Protein AF-A0A803KIL1-F1 (afdb_monomer)

Organism: Xenopus tropicalis (NCBI:txid8364)

InterPro domains:
  IPR001141 Large ribosomal subunit protein eL27 [PF01777] (52-134)
  IPR001141 Large ribosomal subunit protein eL27 [PTHR10497] (1-134)
  IPR005824 KOW [PF00467] (7-31)
  IPR005824 KOW [SM00739] (4-31)
  IPR008991 Translation protein SH3-like domain superfamily [SSF50104] (3-134)
  IPR038655 Large ribosomal subunit protein eL27 superfamily [G3DSA:2.30.30.770] (1-135)
  IPR041991 Large ribosomal subunit protein eL27, KOW domain [cd06090] (6-88)

Solvent-accessible surface area (backbone atoms only — not comparable to full-atom values): 9916 Å² total; per-residue (Å²): 136,81,85,79,83,42,59,33,28,30,29,36,27,65,57,70,100,56,40,71,26,48,28,31,32,67,42,65,37,74,86,35,45,96,94,41,75,57,40,31,31,37,32,44,30,47,74,40,61,44,51,92,81,61,90,89,55,53,69,73,59,46,59,63,33,56,51,57,38,43,42,71,50,76,40,49,51,92,39,42,45,82,52,93,51,70,50,91,66,93,65,61,62,85,59,64,44,79,71,29,74,78,40,74,66,48,43,49,50,34,27,52,51,54,25,51,55,52,45,57,46,52,73,70,66,56,64,58,75,72,53,45,76,75,74,74,91,69,69,77,72,76,77,79,79,70,95,69,81,78,93,83,88,89,81,90,85,85,82,92,132

Foldseek 3Di:
DDDQLDFQFKKAFCDDPRHQWIWTFHDWDCCADPVGRATKTWIKTWPDFQDDDDPPDDPVVNVVRLQTFMAIDMDGVVRIDTDPDGGPQPQPCVLSDPCCVVDVVSRVVSRVRSRVSSSVVVVVVPPPVNRDRPDDPPCVVVPPPPPDDDDDDPPPDPDDD

Nearest PDB structures (foldseek):
  7oyc-assembly1_Z1  TM=9.935E-01  e=7.931E-24  Xenopus laevis
  7oyb-assembly1_Z1  TM=9.920E-01  e=8.639E-23  Danio rerio
  9cai-assembly1_CZ  TM=9.914E-01  e=2.272E-20  Caenorhabditis elegans
  8c3a-assembly1_AA  TM=9.767E-01  e=1.461E-18  Candida albicans
  8ut0-assembly1_Lb  TM=9.777E-01  e=7.181E-18  Saccharomyces cerevisiae

Mean predicted aligned error: 9.9 Å

Radius of gyration: 20.59 Å; Cα contacts (8 Å, |Δi|>4): 221; chains: 1; bounding box: 62×34×48 Å

Sequence (161 aa):
MGKFMKPGKVVLVLAGRYAGRKAVIVKNVDDGTSDRQYSHALVAGIDRYPRKVTATMGKKRIAKRSKIKSFVKVYNYNHLMPTRYSVDIPLDKAVVNKDVFRDPALKRKARREAKVKFEERYKTGKNKWFFQLLEKQLNATDCLTTHCCGWELYKVLVTHK

pLDDT: mean 83.06, std 19.56, range [31.56, 97.0]

Structure (mmCIF, N/CA/C/O backbone):
data_AF-A0A803KIL1-F1
#
_entry.id   AF-A0A803KIL1-F1
#
loop_
_atom_site.group_PDB
_atom_site.id
_atom_site.type_symbol
_atom_site.label_atom_id
_atom_site.label_alt_id
_atom_site.label_comp_id
_atom_site.label_asym_id
_atom_site.label_entity_id
_atom_site.label_seq_id
_atom_site.pdbx_PDB_ins_code
_atom_site.Cartn_x
_atom_site.Cartn_y
_atom_site.Cartn_z
_atom_site.occupancy
_atom_site.B_iso_or_equiv
_atom_site.auth_seq_id
_atom_site.auth_comp_id
_atom_site.auth_asym_id
_atom_site.auth_atom_id
_atom_site.pdbx_PDB_model_num
ATOM 1 N N . MET A 1 1 ? -2.976 13.913 -24.834 1.00 63.28 1 MET A N 1
ATOM 2 C CA . MET A 1 1 ? -3.602 13.202 -23.688 1.00 63.28 1 MET A CA 1
ATOM 3 C C . MET A 1 1 ? -2.572 12.982 -22.586 1.00 63.28 1 MET A C 1
ATOM 5 O O . MET A 1 1 ? -1.478 12.525 -22.884 1.00 63.28 1 MET A O 1
ATOM 9 N N . GLY A 1 2 ? -2.886 13.315 -21.330 1.00 82.56 2 GLY A N 1
ATOM 10 C CA . GLY A 1 2 ? -1.965 13.115 -20.202 1.00 82.56 2 GLY A CA 1
ATOM 11 C C . GLY A 1 2 ? -2.020 11.693 -19.630 1.00 82.56 2 GLY A C 1
ATOM 12 O O . GLY A 1 2 ? -3.102 11.133 -19.470 1.00 82.56 2 GLY A O 1
ATOM 13 N N . LYS A 1 3 ? -0.862 11.117 -19.275 1.00 85.31 3 LYS A N 1
ATOM 14 C CA . LYS A 1 3 ? -0.778 9.800 -18.615 1.00 85.31 3 LYS A CA 1
ATOM 15 C C . LYS A 1 3 ? -1.459 9.836 -17.235 1.00 85.31 3 LYS A C 1
ATOM 17 O O . LYS A 1 3 ? -1.103 10.657 -16.388 1.00 85.31 3 L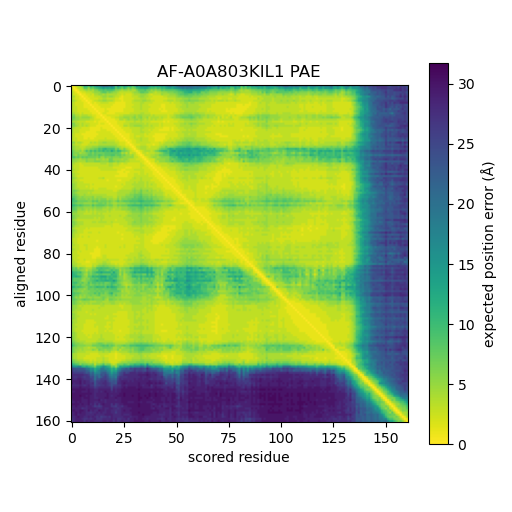YS A O 1
ATOM 22 N N . PHE A 1 4 ? -2.415 8.937 -16.994 1.00 88.31 4 PHE A N 1
ATOM 23 C CA . PHE A 1 4 ? -3.207 8.870 -15.752 1.00 88.31 4 PHE A CA 1
ATOM 24 C C . PHE A 1 4 ? -2.614 7.930 -14.687 1.00 88.31 4 PHE A C 1
ATOM 26 O O . PHE A 1 4 ? -2.859 8.127 -13.496 1.00 88.31 4 PHE A O 1
ATOM 33 N N . MET A 1 5 ? -1.791 6.956 -15.088 1.00 91.44 5 MET A N 1
ATOM 34 C CA . MET A 1 5 ? -1.105 6.009 -14.195 1.00 91.44 5 MET A CA 1
ATOM 35 C C . MET A 1 5 ? 0.150 6.639 -13.578 1.00 91.44 5 MET A C 1
ATOM 37 O O . MET A 1 5 ? 1.279 6.320 -13.939 1.00 91.44 5 MET A O 1
ATOM 41 N N . LYS A 1 6 ? -0.052 7.579 -12.653 1.00 92.19 6 LYS A N 1
ATOM 42 C CA . LYS A 1 6 ? 1.027 8.269 -11.930 1.00 92.19 6 LYS A CA 1
ATOM 43 C C . LYS A 1 6 ? 1.243 7.668 -10.533 1.00 92.19 6 LYS A C 1
ATOM 45 O O . LYS A 1 6 ? 0.294 7.135 -9.950 1.00 92.19 6 LYS A O 1
ATOM 50 N N . PRO A 1 7 ? 2.455 7.768 -9.957 1.00 92.31 7 PRO A N 1
ATOM 51 C CA . PRO A 1 7 ? 2.672 7.414 -8.557 1.00 92.31 7 PRO A CA 1
ATOM 52 C C . PRO A 1 7 ? 1.749 8.232 -7.640 1.00 92.31 7 PRO A C 1
ATOM 54 O O . PRO A 1 7 ? 1.447 9.389 -7.924 1.00 92.31 7 PRO A O 1
ATOM 57 N N . GLY A 1 8 ? 1.258 7.611 -6.567 1.00 92.06 8 GLY A N 1
ATOM 58 C CA . GLY A 1 8 ? 0.273 8.205 -5.651 1.00 92.06 8 GLY A CA 1
ATOM 59 C C . GLY A 1 8 ? -1.187 8.069 -6.103 1.00 92.06 8 GLY A C 1
ATOM 60 O O . GLY A 1 8 ? -2.105 8.378 -5.339 1.00 92.06 8 GLY A O 1
ATOM 61 N N . LYS A 1 9 ? -1.449 7.562 -7.316 1.00 94.12 9 LYS A N 1
ATOM 62 C CA . LYS A 1 9 ? -2.811 7.215 -7.744 1.00 94.12 9 LYS A CA 1
ATOM 63 C C . LYS A 1 9 ? -3.270 5.903 -7.126 1.00 94.12 9 LYS A C 1
ATOM 65 O O . LYS A 1 9 ? -2.490 4.960 -6.964 1.00 94.12 9 LYS A O 1
ATOM 70 N N . VAL A 1 10 ? -4.558 5.858 -6.799 1.00 95.00 10 VAL A N 1
ATOM 71 C CA . VAL A 1 10 ? -5.206 4.654 -6.291 1.00 95.00 10 VAL A CA 1
ATOM 72 C C . VAL A 1 10 ? -5.690 3.807 -7.455 1.00 95.00 10 VAL A C 1
ATOM 74 O O . VAL A 1 10 ? -6.307 4.296 -8.403 1.00 95.00 10 VAL A O 1
ATOM 77 N N . VAL A 1 11 ? -5.437 2.515 -7.344 1.00 95.62 11 VAL A N 1
ATOM 78 C CA . VAL A 1 11 ? -5.851 1.488 -8.290 1.00 95.62 11 VAL A CA 1
ATOM 79 C C . VAL A 1 11 ? -6.585 0.374 -7.558 1.00 95.62 11 VAL A C 1
ATOM 81 O O . VAL A 1 11 ? -6.322 0.083 -6.386 1.00 95.62 11 VAL A O 1
ATOM 84 N N . LEU A 1 12 ? -7.510 -0.262 -8.262 1.00 95.88 12 LEU A N 1
ATOM 85 C CA . LEU A 1 12 ? -8.148 -1.502 -7.845 1.00 95.88 12 LEU A CA 1
ATOM 86 C C . LEU A 1 12 ? -7.473 -2.668 -8.558 1.00 95.88 12 LEU A C 1
ATOM 88 O O . LEU A 1 12 ? -7.256 -2.631 -9.765 1.00 95.88 12 LEU A O 1
ATOM 92 N N . VAL A 1 13 ? -7.130 -3.709 -7.810 1.00 96.38 13 VAL A N 1
ATOM 93 C CA . VAL A 1 13 ? -6.559 -4.929 -8.381 1.00 96.38 13 VAL A CA 1
ATOM 94 C C . VAL A 1 13 ? -7.693 -5.808 -8.899 1.00 96.38 13 VAL A C 1
ATOM 96 O O . VAL A 1 13 ? -8.587 -6.171 -8.135 1.00 96.38 13 VAL A O 1
ATOM 99 N N . LEU A 1 14 ? -7.639 -6.179 -10.175 1.00 96.38 14 LEU A N 1
ATOM 100 C CA . LEU A 1 14 ? -8.657 -7.012 -10.821 1.00 96.38 14 LEU A CA 1
ATOM 101 C C . LEU A 1 14 ? -8.349 -8.510 -10.707 1.00 96.38 14 LEU A C 1
ATOM 103 O O . LEU A 1 14 ? -9.260 -9.307 -10.519 1.00 96.38 14 LEU A O 1
ATOM 107 N N . ALA A 1 15 ? -7.069 -8.894 -10.767 1.00 93.50 15 ALA A N 1
ATOM 108 C CA . ALA A 1 15 ? -6.663 -10.294 -10.905 1.00 93.50 15 ALA A CA 1
ATOM 109 C C . ALA A 1 15 ? -5.677 -10.786 -9.827 1.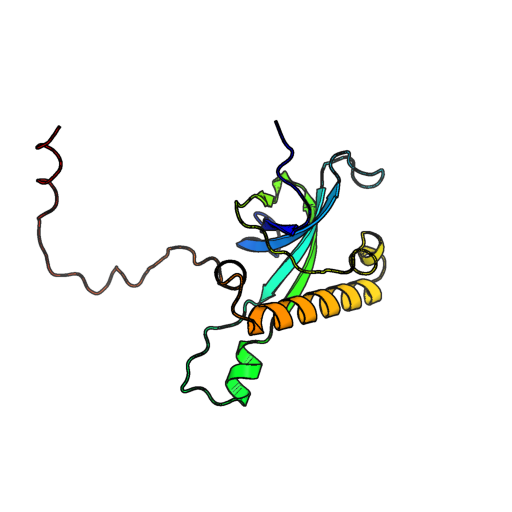00 93.50 15 ALA A C 1
ATOM 111 O O . ALA A 1 15 ? -4.876 -10.038 -9.256 1.00 93.50 15 ALA A O 1
ATOM 112 N N . GLY A 1 16 ? -5.697 -12.103 -9.598 1.00 94.19 16 GLY A N 1
ATOM 113 C CA . GLY A 1 16 ? -4.809 -12.825 -8.685 1.00 94.19 16 GLY A CA 1
ATOM 114 C C . GLY A 1 16 ? -5.255 -12.799 -7.219 1.00 94.19 16 GLY A C 1
ATOM 115 O O . GLY A 1 16 ? -6.359 -12.392 -6.882 1.00 94.19 16 GLY A O 1
ATOM 116 N N . ARG A 1 17 ? -4.358 -13.215 -6.312 1.00 94.75 17 ARG A N 1
ATOM 117 C CA . ARG A 1 17 ? -4.646 -13.367 -4.868 1.00 94.75 17 ARG A CA 1
ATOM 118 C C . ARG A 1 17 ? -5.241 -12.123 -4.188 1.00 94.75 17 ARG A C 1
ATOM 120 O O . ARG A 1 17 ? -5.940 -12.257 -3.191 1.00 94.75 17 ARG A O 1
ATOM 127 N N . TYR A 1 18 ? -4.921 -10.928 -4.682 1.00 95.94 18 TYR A N 1
ATOM 128 C CA . TYR A 1 18 ? -5.382 -9.663 -4.104 1.00 95.94 18 TYR A CA 1
ATOM 129 C C . TYR A 1 18 ? -6.456 -8.983 -4.965 1.00 95.94 18 TYR A C 1
ATOM 131 O O . TYR A 1 18 ? -6.596 -7.766 -4.893 1.00 95.94 18 TYR A O 1
ATOM 139 N N . ALA A 1 19 ? -7.198 -9.737 -5.780 1.00 95.38 19 ALA A N 1
ATOM 140 C CA . ALA A 1 19 ? -8.338 -9.207 -6.521 1.00 95.38 19 ALA A CA 1
ATOM 141 C C . ALA A 1 19 ? -9.357 -8.527 -5.583 1.00 95.38 19 ALA A C 1
ATOM 143 O O . ALA A 1 19 ? -9.565 -8.952 -4.443 1.00 95.38 19 ALA A O 1
ATOM 144 N N . GLY A 1 20 ? -9.950 -7.425 -6.042 1.00 94.06 20 GLY A N 1
ATOM 145 C CA . GLY A 1 20 ? -10.874 -6.591 -5.267 1.00 94.06 20 GLY A CA 1
ATOM 146 C C . GLY A 1 20 ? -10.212 -5.751 -4.168 1.00 94.06 20 GLY A C 1
ATOM 147 O O . GLY A 1 20 ? -10.909 -5.100 -3.388 1.00 94.06 20 GLY A O 1
ATOM 148 N N . ARG A 1 21 ? -8.874 -5.749 -4.066 1.00 95.94 21 ARG A N 1
ATOM 149 C CA . ARG A 1 21 ? -8.143 -4.912 -3.105 1.00 95.94 21 ARG A CA 1
ATOM 150 C C . ARG A 1 21 ? -7.737 -3.579 -3.727 1.00 95.94 21 ARG A C 1
ATOM 152 O O . ARG A 1 21 ? -7.342 -3.498 -4.888 1.00 95.94 21 ARG A O 1
ATOM 159 N N .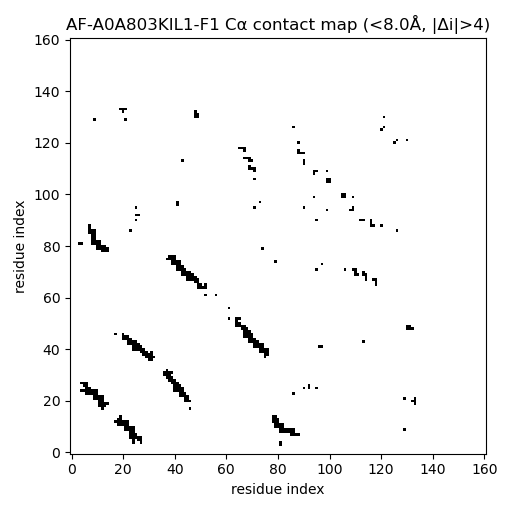 LYS A 1 22 ? -7.798 -2.536 -2.904 1.00 96.00 22 LYS A N 1
ATOM 160 C CA . LYS A 1 22 ? -7.335 -1.177 -3.199 1.00 96.00 22 LYS A CA 1
ATOM 161 C C . LYS A 1 22 ? -5.842 -1.088 -2.937 1.00 96.00 22 LYS A C 1
ATOM 163 O O . LYS A 1 22 ? -5.330 -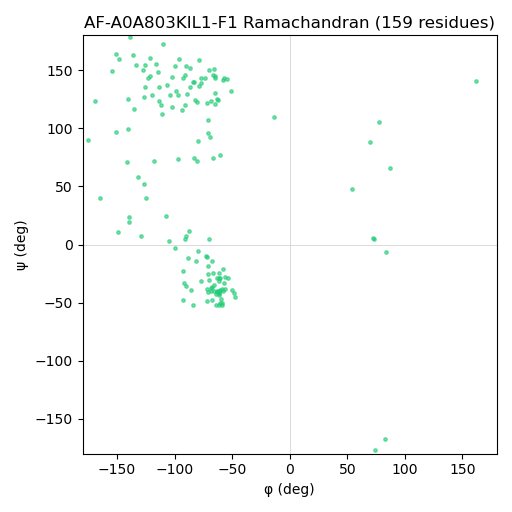1.630 -1.948 1.00 96.00 22 LYS A O 1
ATOM 168 N N . ALA A 1 23 ? -5.154 -0.384 -3.816 1.00 95.88 23 ALA A N 1
ATOM 169 C CA . ALA A 1 23 ? -3.725 -0.209 -3.725 1.00 95.88 23 ALA A CA 1
ATOM 170 C C . ALA A 1 23 ? -3.272 1.120 -4.330 1.00 95.88 23 ALA A C 1
ATOM 172 O O . ALA A 1 23 ? -4.022 1.774 -5.045 1.00 95.88 23 ALA A O 1
ATOM 173 N N . VAL A 1 24 ? -2.053 1.531 -4.010 1.00 94.88 24 VAL A N 1
ATOM 174 C CA . VAL A 1 24 ? -1.435 2.772 -4.476 1.00 94.88 24 VAL A CA 1
ATOM 175 C C . VAL A 1 24 ? -0.260 2.424 -5.377 1.00 94.88 24 VAL A C 1
ATOM 177 O O . VAL A 1 24 ? 0.537 1.534 -5.057 1.00 94.88 24 VAL A O 1
ATOM 180 N N . ILE A 1 25 ? -0.148 3.125 -6.504 1.00 94.44 25 ILE A N 1
ATOM 181 C CA . ILE A 1 25 ? 1.017 3.029 -7.385 1.00 94.44 25 ILE A CA 1
ATOM 182 C C . ILE A 1 25 ? 2.199 3.713 -6.698 1.00 94.44 25 ILE A C 1
ATOM 184 O O . ILE A 1 25 ? 2.140 4.900 -6.383 1.00 94.44 25 ILE A O 1
ATOM 188 N N . VAL A 1 26 ? 3.281 2.970 -6.492 1.00 93.50 26 VAL A N 1
ATOM 189 C CA . VAL A 1 26 ? 4.536 3.490 -5.929 1.00 93.50 26 VAL A CA 1
ATOM 190 C C . VAL A 1 26 ? 5.478 3.919 -7.047 1.00 93.50 26 VAL A C 1
ATOM 192 O O . VAL A 1 26 ? 6.027 5.018 -7.021 1.00 93.50 26 VAL A O 1
ATOM 195 N N . LYS A 1 27 ? 5.639 3.052 -8.051 1.00 92.19 27 LYS A N 1
ATOM 196 C CA . LYS A 1 27 ? 6.485 3.283 -9.223 1.00 92.19 27 LYS A CA 1
ATOM 197 C C . LYS A 1 27 ? 5.778 2.749 -10.462 1.00 92.19 27 LYS A C 1
ATOM 199 O O . LYS A 1 27 ? 5.393 1.580 -10.491 1.00 92.19 27 LYS A O 1
ATOM 204 N N . ASN A 1 28 ? 5.607 3.605 -11.458 1.00 92.25 28 ASN A N 1
ATOM 205 C CA . ASN A 1 28 ? 5.095 3.262 -12.780 1.00 92.25 28 ASN A CA 1
ATOM 206 C C . ASN A 1 28 ? 6.262 2.898 -13.712 1.00 92.25 28 ASN A C 1
ATOM 208 O O . ASN A 1 28 ? 7.366 3.424 -13.561 1.00 92.25 28 ASN A O 1
ATOM 212 N N . VAL A 1 29 ? 6.040 1.953 -14.624 1.00 92.00 29 VAL A N 1
ATOM 213 C CA . VAL A 1 29 ? 7.012 1.502 -15.629 1.00 92.00 29 VAL A CA 1
ATOM 214 C C . VAL A 1 29 ? 6.232 1.281 -16.915 1.00 92.00 29 VAL A C 1
ATOM 216 O O . VAL A 1 29 ? 5.555 0.266 -17.077 1.00 92.00 29 VAL A O 1
ATOM 219 N N . ASP A 1 30 ? 6.291 2.264 -17.801 1.00 89.44 30 ASP A N 1
ATOM 220 C CA . ASP A 1 30 ? 5.449 2.271 -18.995 1.00 89.44 30 ASP A CA 1
ATOM 221 C C . ASP A 1 30 ? 6.102 1.483 -20.138 1.00 89.44 30 ASP A C 1
ATOM 223 O O . ASP A 1 30 ? 5.424 0.688 -20.781 1.00 89.44 30 ASP A O 1
ATOM 227 N N . ASP A 1 31 ? 7.421 1.605 -20.300 1.00 86.25 31 ASP A N 1
ATOM 228 C CA . ASP A 1 31 ? 8.168 1.058 -21.447 1.00 86.25 31 ASP A CA 1
ATOM 229 C C . ASP A 1 31 ? 8.679 -0.381 -21.222 1.00 86.25 31 ASP A C 1
ATOM 231 O O . ASP A 1 31 ? 9.433 -0.930 -22.019 1.00 86.25 31 ASP A O 1
ATOM 235 N N . GLY A 1 32 ? 8.269 -1.009 -20.115 1.00 85.06 32 GLY A N 1
ATOM 236 C CA . GLY A 1 32 ? 8.745 -2.334 -19.725 1.00 85.06 32 GLY A CA 1
ATOM 237 C C . GLY A 1 32 ? 10.177 -2.333 -19.173 1.00 85.06 32 GLY A C 1
ATOM 238 O O . GLY A 1 32 ? 10.803 -1.305 -18.931 1.00 85.06 32 GLY A O 1
ATOM 239 N N . THR A 1 33 ? 10.673 -3.523 -18.861 1.00 87.56 33 THR A N 1
ATOM 240 C CA . THR A 1 33 ? 12.062 -3.804 -18.457 1.00 87.56 33 THR A CA 1
ATOM 241 C C . THR A 1 33 ? 12.544 -5.056 -19.176 1.00 87.56 33 THR A C 1
ATOM 243 O O . THR A 1 33 ? 11.710 -5.843 -19.612 1.00 87.56 33 THR A O 1
ATOM 246 N N . SER A 1 34 ? 13.856 -5.301 -19.225 1.00 85.94 34 SER A N 1
ATOM 247 C CA . SER A 1 34 ? 14.426 -6.542 -19.784 1.00 85.94 34 SER A CA 1
ATOM 248 C C . SER A 1 34 ? 13.735 -7.804 -19.253 1.00 85.94 34 SER A C 1
ATOM 250 O O . SER A 1 34 ? 13.374 -8.686 -20.021 1.00 85.94 34 SER A O 1
ATOM 252 N N . ASP A 1 35 ? 13.445 -7.839 -17.950 1.00 85.56 35 ASP A N 1
ATOM 253 C CA . ASP A 1 35 ? 12.783 -8.979 -17.304 1.00 85.56 35 ASP A CA 1
ATOM 254 C C . ASP A 1 35 ? 11.300 -9.122 -17.690 1.00 85.56 35 ASP A C 1
ATOM 256 O O . ASP A 1 35 ? 10.695 -10.182 -17.532 1.00 85.56 35 ASP A O 1
ATOM 260 N N . ARG A 1 36 ? 10.659 -8.013 -18.078 1.00 88.00 36 ARG A N 1
ATOM 261 C CA . ARG A 1 36 ? 9.209 -7.893 -18.293 1.00 88.00 36 ARG A CA 1
ATOM 262 C C . ARG A 1 36 ? 8.940 -6.842 -19.355 1.00 88.00 36 ARG A C 1
ATOM 264 O O . ARG A 1 36 ? 8.853 -5.658 -19.034 1.00 88.00 36 ARG A O 1
ATOM 271 N N . GLN A 1 37 ? 8.757 -7.290 -20.589 1.00 92.75 37 GLN A N 1
ATOM 272 C CA . GLN A 1 37 ? 8.566 -6.420 -21.754 1.00 92.75 37 GLN A CA 1
ATOM 273 C C . GLN A 1 37 ? 7.237 -5.641 -21.737 1.00 92.75 37 GLN A C 1
ATOM 275 O O . GLN A 1 37 ? 7.068 -4.688 -22.482 1.00 92.75 37 GLN A O 1
ATOM 280 N N . TYR A 1 38 ? 6.289 -6.016 -20.874 1.00 93.62 38 TYR A N 1
ATOM 281 C CA . TYR A 1 38 ? 4.995 -5.348 -20.754 1.00 93.62 38 TYR A CA 1
ATOM 282 C C . TYR A 1 38 ? 5.007 -4.203 -19.731 1.00 93.62 38 TYR A C 1
ATOM 284 O O . TYR A 1 38 ? 5.734 -4.229 -18.729 1.00 93.62 38 TYR A O 1
ATOM 292 N N . SER A 1 39 ? 4.112 -3.235 -19.926 1.00 93.56 39 SER A N 1
ATOM 293 C CA . SER A 1 39 ? 3.900 -2.119 -19.004 1.00 93.56 39 SER A CA 1
ATOM 294 C C . SER A 1 39 ? 3.365 -2.591 -17.648 1.00 93.56 39 SER A C 1
ATOM 296 O O . SER A 1 39 ? 2.408 -3.370 -17.550 1.00 93.56 39 SER A O 1
ATOM 298 N N . HIS A 1 40 ? 3.986 -2.134 -16.565 1.00 93.88 40 HIS A N 1
ATOM 299 C CA . HIS A 1 40 ? 3.675 -2.603 -15.219 1.00 93.88 40 HIS A CA 1
ATOM 300 C C . HIS A 1 40 ? 3.879 -1.525 -14.155 1.00 93.88 40 HIS A C 1
ATOM 302 O O . HIS A 1 40 ? 4.644 -0.580 -14.312 1.00 93.88 40 HIS A O 1
ATOM 308 N N . ALA A 1 41 ? 3.236 -1.706 -13.006 1.00 94.25 41 ALA A N 1
ATOM 309 C CA . ALA A 1 41 ? 3.442 -0.870 -11.832 1.00 94.25 41 ALA A CA 1
ATOM 310 C C . ALA A 1 41 ? 3.862 -1.692 -10.621 1.00 94.25 41 ALA A C 1
ATOM 312 O O . ALA A 1 41 ? 3.355 -2.788 -10.365 1.00 94.25 41 ALA A O 1
ATOM 313 N N . LEU A 1 42 ? 4.752 -1.105 -9.826 1.00 93.88 42 LEU A N 1
ATOM 314 C CA . LEU A 1 42 ? 4.971 -1.501 -8.448 1.00 93.88 42 LEU A CA 1
ATOM 315 C C . LEU A 1 42 ? 3.892 -0.867 -7.579 1.00 93.88 42 LEU A C 1
ATOM 317 O O . LEU A 1 42 ? 3.731 0.354 -7.543 1.00 93.88 42 LEU A O 1
ATOM 321 N N . VAL A 1 43 ? 3.162 -1.718 -6.874 1.00 94.25 43 VAL A N 1
ATOM 322 C CA . VAL A 1 43 ? 1.956 -1.345 -6.151 1.00 94.25 43 VAL A CA 1
ATOM 323 C C . VAL A 1 43 ? 2.075 -1.774 -4.692 1.00 94.25 43 VAL A C 1
ATOM 325 O O . VAL A 1 43 ? 2.482 -2.903 -4.391 1.00 94.25 43 VAL A O 1
ATOM 328 N N . ALA A 1 44 ? 1.679 -0.882 -3.787 1.00 95.56 44 ALA A N 1
ATOM 329 C CA . ALA A 1 44 ? 1.526 -1.156 -2.363 1.00 95.56 44 ALA A CA 1
ATOM 330 C C . ALA A 1 44 ? 0.045 -1.055 -1.988 1.00 95.56 44 ALA A C 1
ATOM 332 O O . ALA A 1 44 ? -0.591 -0.031 -2.220 1.00 95.56 44 ALA A O 1
ATOM 333 N N . GLY A 1 45 ? -0.525 -2.116 -1.423 1.00 95.25 45 GLY A N 1
ATOM 334 C CA . GLY A 1 45 ? -1.960 -2.184 -1.151 1.00 95.25 45 GLY A CA 1
ATOM 335 C C . GLY A 1 45 ? -2.314 -2.797 0.190 1.00 95.25 45 GLY A C 1
ATOM 336 O O . GLY A 1 45 ? -1.447 -3.225 0.959 1.00 95.25 45 GLY A O 1
ATOM 337 N N . ILE A 1 46 ? -3.618 -2.833 0.460 1.00 95.94 46 ILE A N 1
ATOM 338 C CA . ILE A 1 46 ? -4.190 -3.359 1.700 1.00 95.94 46 ILE A CA 1
ATOM 339 C C . ILE A 1 46 ? -4.749 -4.765 1.449 1.00 95.94 46 ILE A C 1
ATOM 341 O O . ILE A 1 46 ? -5.668 -4.949 0.660 1.00 95.94 46 ILE A O 1
ATOM 345 N N . ASP A 1 47 ? -4.209 -5.765 2.145 1.00 95.44 47 ASP A N 1
ATOM 346 C CA . ASP A 1 47 ? -4.739 -7.137 2.162 1.00 95.44 47 ASP A CA 1
ATOM 347 C C . ASP A 1 47 ? -5.871 -7.250 3.192 1.00 95.44 47 ASP A C 1
ATOM 349 O O . ASP A 1 47 ? -6.990 -7.659 2.887 1.00 95.44 47 ASP A O 1
ATOM 353 N N . ARG A 1 48 ? -5.594 -6.819 4.430 1.00 94.81 48 ARG A N 1
ATOM 354 C CA . ARG A 1 48 ? -6.582 -6.777 5.513 1.00 94.81 48 ARG A CA 1
ATOM 355 C C . ARG A 1 48 ? -6.902 -5.334 5.857 1.00 94.81 48 ARG A C 1
ATOM 357 O O . ARG A 1 48 ? -6.052 -4.636 6.411 1.00 94.81 48 ARG A O 1
ATOM 364 N N . TYR A 1 49 ? -8.133 -4.943 5.552 1.00 95.12 49 TYR A N 1
ATOM 365 C CA . TYR A 1 49 ? -8.689 -3.641 5.895 1.00 95.12 49 TYR A CA 1
ATOM 366 C C . TYR A 1 49 ? -8.931 -3.495 7.401 1.00 95.12 49 TYR A C 1
ATOM 368 O O . TYR A 1 49 ? -9.221 -4.498 8.071 1.00 95.12 49 TYR A O 1
ATOM 376 N N . PRO A 1 50 ? -8.839 -2.263 7.934 1.00 94.94 50 PRO A N 1
ATOM 377 C CA . PRO A 1 50 ? -9.281 -1.984 9.290 1.00 94.94 50 PRO A CA 1
ATOM 378 C C . PRO A 1 50 ? -10.798 -2.190 9.390 1.00 94.94 50 PRO A C 1
ATOM 380 O O . PRO A 1 50 ? -11.552 -1.904 8.460 1.00 94.94 50 PRO A O 1
ATOM 383 N N . ARG A 1 51 ? -11.260 -2.715 10.526 1.00 93.00 51 ARG A N 1
ATOM 384 C CA . ARG A 1 51 ? -12.698 -2.906 10.786 1.00 93.00 51 ARG A CA 1
ATOM 385 C C . ARG A 1 51 ? -13.293 -1.631 11.378 1.00 93.00 51 ARG A C 1
ATOM 387 O O . ARG A 1 51 ? -12.602 -0.920 12.101 1.00 93.00 51 ARG A O 1
ATOM 394 N N . LYS A 1 52 ? -14.592 -1.393 11.154 1.00 91.06 52 LYS A N 1
ATOM 395 C CA . LYS A 1 52 ? -15.328 -0.263 11.752 1.00 91.06 52 LYS A CA 1
ATOM 396 C C . LYS A 1 52 ? -15.118 -0.215 13.270 1.00 91.06 52 LYS A C 1
ATOM 398 O O . LYS A 1 52 ? -15.244 -1.236 13.957 1.00 91.06 52 LYS A O 1
ATOM 403 N N . VAL A 1 53 ? -14.807 0.975 13.768 1.00 92.44 53 VAL A N 1
ATOM 404 C CA . VAL A 1 53 ? -14.652 1.282 15.192 1.00 92.44 53 VAL A CA 1
ATOM 405 C C . VAL A 1 53 ? -15.868 2.091 15.641 1.00 92.44 53 VAL A C 1
ATOM 407 O O . VAL A 1 53 ? -16.321 2.968 14.910 1.00 92.44 53 VAL A O 1
ATOM 410 N N . THR A 1 54 ? -16.410 1.773 16.816 1.00 94.19 54 THR A N 1
ATOM 411 C CA . THR A 1 54 ? -17.488 2.531 17.473 1.00 94.19 54 THR A CA 1
ATOM 412 C C . THR A 1 54 ? -16.980 3.104 18.794 1.00 94.19 54 THR A C 1
ATOM 414 O O . THR A 1 54 ? -16.045 2.557 19.381 1.00 94.19 54 THR A O 1
ATOM 417 N N . ALA A 1 55 ? -17.602 4.186 19.270 1.00 92.88 55 ALA A N 1
ATOM 418 C CA . ALA A 1 55 ? -17.193 4.880 20.496 1.00 92.88 55 ALA A CA 1
ATOM 419 C C . ALA A 1 55 ? -17.265 3.994 21.755 1.00 92.88 55 ALA A C 1
ATOM 421 O O . ALA A 1 55 ? -16.467 4.147 22.669 1.00 92.88 55 ALA A O 1
ATOM 422 N N . THR A 1 56 ? -18.166 3.008 21.765 1.00 95.12 56 THR A N 1
ATOM 423 C CA . THR A 1 56 ? -18.374 2.068 22.879 1.00 95.12 56 THR A CA 1
ATOM 424 C C . THR A 1 56 ? -17.254 1.039 23.056 1.00 95.12 56 THR A C 1
ATOM 426 O O . THR A 1 56 ? -17.230 0.294 24.035 1.00 95.12 56 THR A O 1
ATOM 429 N N . MET A 1 57 ? -16.327 0.923 22.101 1.00 96.50 57 MET A N 1
ATOM 430 C CA . MET A 1 57 ? -15.282 -0.095 22.165 1.00 96.50 57 MET A CA 1
ATOM 431 C C . MET A 1 57 ? -14.149 0.307 23.110 1.00 96.50 57 MET A C 1
ATOM 433 O O . MET A 1 57 ? -13.600 1.398 23.031 1.00 96.50 57 MET A O 1
ATOM 437 N N . GLY A 1 58 ? -13.688 -0.642 23.927 1.00 97.00 58 GLY A N 1
ATOM 438 C CA . GLY A 1 58 ? -12.478 -0.450 24.726 1.00 97.00 58 GLY A CA 1
ATOM 439 C C . GLY A 1 58 ? -11.206 -0.313 23.874 1.00 97.00 58 GLY A C 1
ATOM 440 O O . GLY A 1 58 ? -11.070 -0.944 22.818 1.00 97.00 58 GLY A O 1
ATOM 441 N N . LYS A 1 59 ? -10.215 0.432 24.385 1.00 94.56 59 LYS A N 1
ATOM 442 C CA . LYS A 1 59 ? -8.934 0.748 23.711 1.00 94.56 59 LYS A CA 1
ATOM 443 C C . LYS A 1 59 ? -8.221 -0.488 23.133 1.00 94.56 59 LYS A C 1
ATOM 445 O O . LYS A 1 59 ? -7.727 -0.458 22.006 1.00 94.56 59 LYS A O 1
ATOM 450 N N . LYS A 1 60 ? -8.247 -1.620 23.852 1.00 95.25 60 LYS A N 1
ATOM 451 C CA . LYS A 1 60 ? -7.668 -2.906 23.405 1.00 95.25 60 LYS A CA 1
ATOM 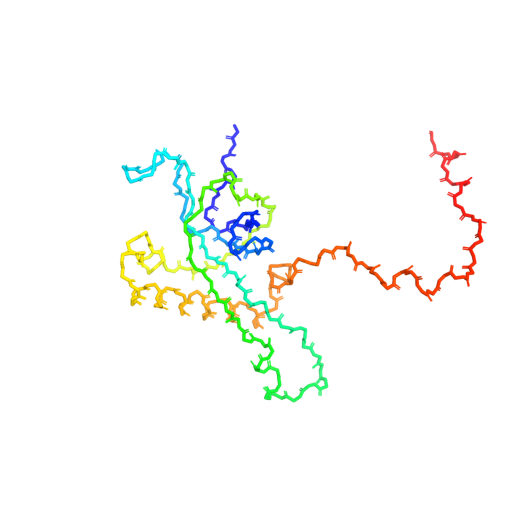452 C C . LYS A 1 60 ? -8.355 -3.461 22.145 1.00 95.25 60 LYS A C 1
ATOM 454 O O . LYS A 1 60 ? -7.684 -3.980 21.252 1.00 95.25 60 LYS A O 1
ATOM 459 N N . ARG A 1 61 ? -9.689 -3.359 22.052 1.00 95.19 61 ARG A N 1
ATOM 460 C CA . ARG A 1 61 ? -10.460 -3.802 20.872 1.00 95.19 61 ARG A CA 1
ATOM 461 C C . ARG A 1 61 ? -10.237 -2.863 19.691 1.00 95.19 61 ARG A C 1
ATOM 463 O O . ARG A 1 61 ? -10.084 -3.352 18.573 1.00 95.19 61 ARG A O 1
ATOM 470 N N . ILE A 1 62 ? -10.151 -1.557 19.948 1.00 94.31 62 ILE A N 1
ATOM 471 C CA . ILE A 1 62 ? -9.848 -0.540 18.931 1.00 94.31 62 ILE A CA 1
ATOM 472 C C . ILE A 1 62 ? -8.492 -0.832 18.283 1.00 94.31 62 ILE A C 1
ATOM 474 O O . ILE A 1 62 ? -8.425 -1.010 17.070 1.00 94.31 62 ILE A O 1
ATOM 478 N N . ALA A 1 63 ? -7.432 -1.011 19.078 1.00 93.00 63 ALA A N 1
ATOM 479 C CA . ALA A 1 63 ? -6.095 -1.306 18.559 1.00 93.00 63 ALA A CA 1
ATOM 480 C C . ALA A 1 63 ? -6.058 -2.579 17.688 1.00 93.00 63 ALA A C 1
ATOM 482 O O . ALA A 1 63 ? -5.421 -2.602 16.635 1.00 93.00 63 ALA A O 1
ATOM 483 N N . LYS A 1 64 ? -6.791 -3.631 18.083 1.00 94.31 64 LYS A N 1
ATOM 484 C CA . LYS A 1 64 ? -6.906 -4.869 17.292 1.00 94.31 64 LYS A CA 1
ATOM 485 C C . LYS A 1 64 ? -7.664 -4.663 15.972 1.00 94.31 64 LYS A C 1
ATOM 487 O O . LYS A 1 64 ? -7.296 -5.285 14.977 1.00 94.31 64 LYS A O 1
ATOM 492 N N . ARG A 1 65 ? -8.705 -3.820 15.946 1.00 93.69 65 ARG A N 1
ATOM 493 C CA . ARG A 1 65 ? -9.514 -3.534 14.742 1.00 93.69 65 ARG A CA 1
ATOM 494 C C . ARG A 1 65 ? -8.829 -2.593 13.754 1.00 93.69 65 ARG A C 1
ATOM 496 O O . ARG A 1 65 ? -9.035 -2.764 12.555 1.00 93.69 65 ARG A O 1
ATOM 503 N N . SER A 1 66 ? -8.006 -1.669 14.241 1.00 93.69 66 SER A N 1
ATOM 504 C CA . SER A 1 66 ? -7.252 -0.715 13.416 1.00 93.69 66 SER A CA 1
ATOM 505 C C . SER A 1 66 ? -5.989 -1.305 12.780 1.00 93.69 66 SER A C 1
ATOM 507 O O . SER A 1 66 ? -5.335 -0.625 11.997 1.00 93.69 66 SER A O 1
ATOM 509 N N . LYS A 1 67 ? -5.623 -2.553 13.105 1.00 94.19 67 LYS A N 1
ATOM 510 C CA . LYS A 1 67 ? -4.435 -3.218 12.555 1.00 94.19 67 LYS A CA 1
ATOM 511 C C . LYS A 1 67 ? -4.615 -3.519 11.068 1.00 94.19 67 LYS A C 1
ATOM 513 O O . LYS A 1 67 ? -5.514 -4.274 10.690 1.00 94.19 67 LYS A O 1
ATOM 518 N N . ILE A 1 68 ? -3.696 -3.022 10.247 1.00 95.56 68 ILE A N 1
ATOM 519 C CA . ILE A 1 68 ? -3.710 -3.209 8.792 1.00 95.56 68 ILE A CA 1
ATOM 520 C C . ILE A 1 68 ? -2.686 -4.278 8.399 1.00 95.56 68 ILE A C 1
ATOM 522 O O . ILE A 1 68 ? -1.611 -4.403 8.993 1.00 95.56 68 ILE A O 1
ATOM 526 N N . LYS A 1 69 ? -3.014 -5.084 7.384 1.00 95.69 69 LYS A N 1
ATOM 527 C CA . LYS A 1 69 ? -2.035 -5.946 6.704 1.00 95.69 69 LYS A CA 1
ATOM 528 C C . LYS A 1 69 ? -1.834 -5.427 5.290 1.00 95.69 69 LYS A C 1
ATOM 530 O O . LYS A 1 69 ? -2.787 -5.390 4.518 1.00 95.69 69 LYS A O 1
ATOM 535 N N . SER A 1 70 ? -0.603 -5.055 4.966 1.00 95.94 70 SER A N 1
ATOM 536 C CA . SER A 1 70 ? -0.206 -4.552 3.653 1.00 95.94 70 SER A CA 1
ATOM 537 C C . SER A 1 70 ? 0.380 -5.657 2.769 1.00 95.94 70 SER A C 1
ATOM 539 O O . SER A 1 70 ? 0.862 -6.695 3.246 1.00 95.94 70 SER A O 1
ATOM 541 N N . PHE A 1 71 ? 0.383 -5.409 1.464 1.00 95.38 71 PHE A N 1
ATOM 542 C CA . PHE A 1 71 ? 1.139 -6.177 0.484 1.00 95.38 71 PHE A CA 1
ATOM 543 C C . PHE A 1 71 ? 1.879 -5.243 -0.473 1.00 95.38 71 PHE A C 1
ATOM 545 O O . PHE A 1 71 ? 1.462 -4.113 -0.704 1.00 95.38 71 PHE A O 1
ATOM 552 N N . VAL A 1 72 ? 2.970 -5.749 -1.044 1.00 94.56 72 VAL A N 1
ATOM 553 C CA . VAL A 1 72 ? 3.732 -5.093 -2.110 1.00 94.56 72 VAL A CA 1
ATOM 554 C C . VAL A 1 72 ? 3.855 -6.101 -3.245 1.00 94.56 72 VAL A C 1
ATOM 556 O O . VAL A 1 72 ? 4.236 -7.255 -3.004 1.00 94.56 72 VAL A O 1
ATOM 559 N N . LYS A 1 73 ? 3.468 -5.709 -4.459 1.00 94.06 73 LYS A N 1
ATOM 560 C CA . LYS A 1 73 ? 3.498 -6.580 -5.639 1.00 94.06 73 LYS A CA 1
ATOM 561 C C . LYS A 1 73 ? 3.623 -5.754 -6.919 1.00 94.06 73 LYS A C 1
ATOM 563 O O . LYS A 1 73 ? 3.136 -4.631 -6.984 1.00 94.06 73 LYS A O 1
ATOM 568 N N . VAL A 1 74 ? 4.261 -6.332 -7.932 1.00 94.00 74 VAL A N 1
ATOM 569 C CA . VAL A 1 74 ? 4.266 -5.783 -9.293 1.00 94.00 74 VAL A CA 1
ATOM 570 C C . VAL A 1 74 ? 3.074 -6.341 -10.065 1.00 94.00 74 VAL A C 1
ATOM 572 O O . VAL A 1 74 ? 2.888 -7.561 -10.096 1.00 94.00 74 VAL A O 1
ATOM 575 N N . TYR A 1 75 ? 2.299 -5.467 -10.699 1.00 94.88 75 TYR A N 1
ATOM 576 C CA . TYR A 1 75 ? 1.157 -5.817 -11.545 1.00 94.88 75 TYR A CA 1
ATOM 577 C C . TYR A 1 75 ? 1.332 -5.279 -12.959 1.00 94.88 75 TYR A C 1
ATOM 579 O O . TYR A 1 75 ? 1.853 -4.185 -13.139 1.00 94.88 75 TYR A O 1
ATOM 587 N N . ASN A 1 76 ? 0.852 -6.040 -13.943 1.00 95.25 76 ASN A N 1
ATOM 588 C CA . ASN A 1 76 ? 0.578 -5.519 -15.280 1.00 95.25 76 ASN A CA 1
ATOM 589 C C . ASN A 1 76 ? -0.561 -4.483 -15.184 1.00 95.25 76 ASN A C 1
ATOM 591 O O . ASN A 1 76 ? -1.472 -4.662 -14.370 1.00 95.25 76 ASN A O 1
ATOM 595 N N . TYR A 1 77 ? -0.523 -3.429 -15.996 1.00 94.19 77 TYR A N 1
ATOM 596 C CA . TYR A 1 77 ? -1.604 -2.446 -16.074 1.00 94.19 77 TYR A CA 1
ATOM 597 C C . TYR A 1 77 ? -2.960 -3.044 -16.434 1.00 94.19 77 TYR A C 1
ATOM 599 O O . TYR A 1 77 ? -3.951 -2.616 -15.855 1.00 94.19 77 TYR A O 1
ATOM 607 N N . ASN A 1 78 ? -3.018 -4.097 -17.250 1.00 94.19 78 ASN A N 1
ATOM 608 C CA . ASN A 1 78 ? -4.289 -4.760 -17.580 1.00 94.19 78 ASN A CA 1
ATOM 609 C C . ASN A 1 78 ? -4.985 -5.358 -16.345 1.00 94.19 78 ASN A C 1
ATOM 611 O O . ASN A 1 78 ? -6.198 -5.531 -16.317 1.00 94.19 78 ASN A O 1
ATOM 615 N N . HIS A 1 79 ? -4.222 -5.672 -15.294 1.00 95.25 79 HIS A N 1
ATOM 616 C CA . HIS A 1 79 ? -4.749 -6.229 -14.045 1.00 95.25 79 HIS A CA 1
ATOM 617 C C . HIS A 1 79 ? -5.101 -5.151 -13.013 1.00 95.25 79 HIS A C 1
ATOM 619 O O . HIS A 1 79 ? -5.426 -5.482 -11.867 1.00 95.25 79 HIS A O 1
ATOM 625 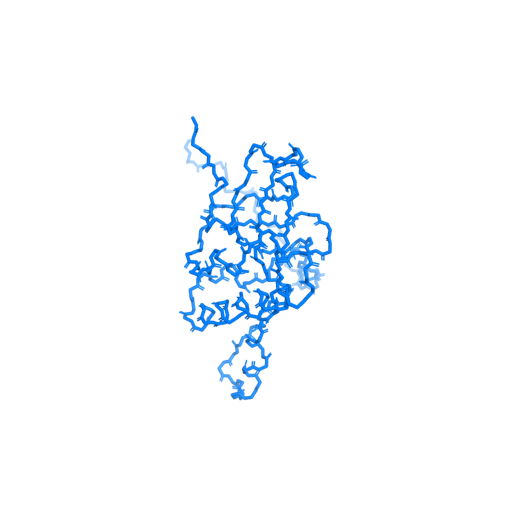N N . LEU A 1 80 ? -4.995 -3.877 -13.386 1.00 95.56 80 LEU A N 1
ATOM 626 C CA . LEU A 1 80 ? -5.287 -2.733 -12.541 1.00 95.56 80 LEU A CA 1
ATOM 627 C C . LEU A 1 80 ? -6.410 -1.916 -13.171 1.00 95.56 80 LEU A C 1
ATOM 629 O O . LEU A 1 80 ? -6.323 -1.489 -14.315 1.00 95.56 80 LEU A O 1
ATOM 633 N N . MET A 1 81 ? -7.438 -1.625 -12.386 1.00 95.38 81 MET A N 1
ATOM 634 C CA . MET A 1 81 ? -8.434 -0.626 -12.738 1.00 95.38 81 MET A CA 1
ATOM 635 C C . MET A 1 81 ? -8.011 0.715 -12.123 1.00 95.38 81 MET A C 1
ATOM 637 O O . MET A 1 81 ? -7.928 0.819 -10.890 1.00 95.38 81 MET A O 1
ATOM 641 N N . PRO A 1 82 ? -7.708 1.743 -12.936 1.00 94.75 82 PRO A N 1
ATOM 642 C CA . PRO A 1 82 ? -7.404 3.068 -12.423 1.00 94.75 82 PRO A CA 1
ATOM 643 C C . PRO A 1 82 ? -8.643 3.683 -11.780 1.00 94.75 82 PRO A C 1
ATOM 645 O O . PRO A 1 82 ? -9.770 3.483 -12.228 1.00 94.75 82 PRO A O 1
ATOM 648 N N . THR A 1 83 ? -8.432 4.460 -10.724 1.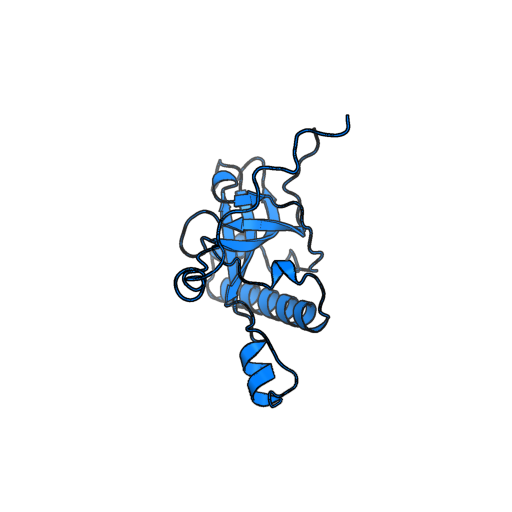00 94.75 83 THR A N 1
ATOM 649 C CA . THR A 1 83 ? -9.510 5.198 -10.064 1.00 94.75 83 THR A CA 1
ATOM 650 C C . THR A 1 83 ? -9.210 6.690 -10.082 1.00 94.75 83 THR A C 1
ATOM 652 O O . THR A 1 83 ? -8.065 7.113 -10.247 1.00 94.75 83 THR A O 1
ATOM 655 N N . ARG A 1 84 ? -10.244 7.512 -9.886 1.00 93.56 84 ARG A N 1
ATOM 656 C CA . ARG A 1 84 ? -10.101 8.974 -9.815 1.00 93.56 84 ARG A CA 1
ATOM 657 C C . ARG A 1 84 ? -9.242 9.426 -8.625 1.00 93.56 84 ARG A C 1
ATOM 659 O O . ARG A 1 84 ? -8.611 10.482 -8.686 1.00 93.56 84 ARG A O 1
ATOM 666 N N . TYR A 1 85 ? -9.229 8.648 -7.546 1.00 94.19 85 TYR A N 1
ATOM 667 C CA . TYR A 1 85 ? -8.654 9.045 -6.267 1.00 94.19 85 TYR A CA 1
ATOM 668 C C . TYR A 1 85 ? -7.118 9.046 -6.276 1.00 94.19 85 TYR A C 1
ATOM 670 O O . TYR A 1 85 ? -6.463 8.171 -6.845 1.00 94.19 85 TYR A O 1
ATOM 678 N N . SER A 1 86 ? -6.541 10.020 -5.579 1.00 91.75 86 SER A N 1
ATOM 679 C CA . SER A 1 86 ? -5.125 10.064 -5.211 1.00 91.75 86 SER A CA 1
ATOM 680 C C . SER A 1 86 ? -4.975 9.961 -3.698 1.00 91.75 86 SER A C 1
ATOM 682 O O . SER A 1 86 ? -5.845 10.391 -2.935 1.00 91.75 86 SER A O 1
ATOM 684 N N . VAL A 1 87 ? -3.874 9.358 -3.260 1.00 89.00 87 VAL A N 1
ATOM 685 C CA . VAL A 1 87 ? -3.481 9.321 -1.853 1.00 89.00 87 VAL A CA 1
ATOM 686 C C . VAL A 1 87 ? -1.993 9.622 -1.779 1.00 89.00 87 VAL A C 1
ATOM 688 O O . VAL A 1 87 ? -1.165 8.839 -2.244 1.00 89.00 87 VAL A O 1
ATOM 691 N N . ASP A 1 88 ? -1.656 10.731 -1.133 1.00 83.69 88 ASP A N 1
ATOM 692 C CA . ASP A 1 88 ? -0.272 11.174 -0.997 1.00 83.69 88 ASP A CA 1
ATOM 693 C C . ASP A 1 88 ? 0.389 10.461 0.181 1.00 83.69 88 ASP A C 1
ATOM 695 O O . ASP A 1 88 ? 0.522 11.013 1.266 1.00 83.69 88 ASP A O 1
ATOM 699 N N . ILE A 1 89 ? 0.728 9.185 0.049 1.00 84.25 89 ILE A N 1
ATOM 700 C CA . ILE A 1 89 ? 1.472 8.485 1.104 1.00 84.25 89 ILE A CA 1
ATOM 701 C C . ILE A 1 89 ? 2.956 8.636 0.794 1.00 84.25 89 ILE A C 1
ATOM 703 O O . ILE A 1 89 ? 3.376 8.170 -0.268 1.00 84.25 89 ILE A O 1
ATOM 707 N N . PRO A 1 90 ? 3.755 9.245 1.689 1.00 80.19 90 PRO A N 1
ATOM 708 C CA . PRO A 1 90 ? 5.200 9.240 1.544 1.00 80.19 90 PRO A CA 1
ATOM 709 C C . PRO A 1 90 ? 5.682 7.807 1.795 1.00 80.19 90 PRO A C 1
ATOM 711 O O . PRO A 1 90 ? 5.835 7.371 2.936 1.00 80.19 90 PRO A O 1
ATOM 714 N N . LEU A 1 91 ? 5.796 7.042 0.713 1.00 80.69 91 LEU A N 1
ATOM 715 C CA . LEU A 1 91 ? 6.431 5.733 0.696 1.00 80.69 91 LEU A CA 1
ATOM 716 C C . LEU A 1 91 ? 7.857 5.930 0.204 1.00 80.69 91 LEU A C 1
ATOM 718 O O . LEU A 1 91 ? 8.059 6.533 -0.858 1.00 80.69 91 LEU A O 1
ATOM 722 N N . ASP A 1 92 ? 8.827 5.411 0.951 1.00 77.44 92 ASP A N 1
ATOM 723 C CA . ASP A 1 92 ? 10.221 5.562 0.578 1.00 77.44 92 ASP A CA 1
ATOM 724 C C . ASP A 1 92 ? 10.485 4.684 -0.642 1.00 77.44 92 ASP A C 1
ATOM 726 O O . ASP A 1 92 ? 10.536 3.451 -0.583 1.00 77.44 92 ASP A O 1
ATOM 730 N N . LYS A 1 93 ? 10.648 5.341 -1.794 1.00 78.19 93 LYS A N 1
ATOM 731 C CA . LYS A 1 93 ? 10.928 4.679 -3.075 1.00 78.19 93 LYS A CA 1
ATOM 732 C C . LYS A 1 93 ? 12.181 3.805 -2.989 1.00 78.19 93 LYS A C 1
ATOM 734 O O . LYS A 1 93 ? 12.256 2.809 -3.687 1.00 78.19 93 LYS A O 1
ATOM 739 N N . ALA A 1 94 ? 13.124 4.148 -2.109 1.00 74.88 94 ALA A N 1
ATOM 740 C CA . ALA A 1 94 ? 14.333 3.371 -1.853 1.00 74.88 94 ALA A CA 1
ATOM 741 C C . ALA A 1 94 ? 14.053 2.000 -1.214 1.00 74.88 94 ALA A C 1
ATOM 743 O O . ALA A 1 94 ? 14.737 1.022 -1.517 1.00 74.88 94 ALA A O 1
ATOM 744 N N . VAL A 1 95 ? 13.043 1.900 -0.346 1.00 78.06 95 VAL A N 1
ATOM 745 C CA . VAL A 1 95 ? 12.726 0.641 0.340 1.00 78.06 95 VAL A CA 1
ATOM 746 C C . VAL A 1 95 ? 11.700 -0.168 -0.441 1.00 78.06 95 VAL A C 1
ATOM 748 O O . VAL A 1 95 ? 11.761 -1.398 -0.451 1.00 78.06 95 VAL A O 1
ATOM 751 N N . VAL A 1 96 ? 10.769 0.494 -1.130 1.00 80.69 96 VAL A N 1
ATOM 752 C CA . VAL A 1 96 ? 9.760 -0.153 -1.976 1.00 80.69 96 VAL A CA 1
ATOM 753 C C . VAL A 1 96 ? 10.231 -0.132 -3.431 1.00 80.69 96 VAL A C 1
ATOM 755 O O . VAL A 1 96 ? 9.721 0.611 -4.266 1.00 80.69 96 VAL A O 1
ATOM 758 N N . ASN A 1 97 ? 11.215 -0.984 -3.715 1.00 85.25 97 ASN A N 1
ATOM 759 C CA . ASN A 1 97 ? 11.855 -1.140 -5.022 1.00 85.25 97 ASN A CA 1
ATOM 760 C C . ASN A 1 97 ? 11.512 -2.469 -5.716 1.00 85.25 97 ASN A C 1
ATOM 762 O O . ASN A 1 97 ? 10.876 -3.354 -5.139 1.00 85.25 97 ASN A O 1
ATOM 766 N N . LYS A 1 98 ? 11.938 -2.617 -6.979 1.00 83.06 98 LYS A N 1
ATOM 767 C CA . LYS A 1 98 ? 11.798 -3.876 -7.736 1.00 83.06 98 LYS A CA 1
ATOM 768 C C . LYS A 1 98 ? 12.727 -4.978 -7.207 1.00 83.06 98 LYS A C 1
ATOM 770 O O . LYS A 1 98 ? 12.347 -6.143 -7.208 1.00 83.06 98 LYS A O 1
ATOM 775 N N . ASP A 1 99 ? 13.890 -4.628 -6.671 1.00 82.75 99 ASP A N 1
ATOM 776 C CA . ASP A 1 99 ? 14.879 -5.609 -6.186 1.00 82.75 99 ASP A CA 1
ATOM 777 C C . ASP A 1 99 ? 14.430 -6.323 -4.905 1.00 82.75 99 ASP A C 1
ATOM 779 O O . ASP A 1 99 ? 14.853 -7.434 -4.599 1.00 82.75 99 ASP A O 1
ATOM 783 N N . VAL A 1 100 ? 13.453 -5.737 -4.211 1.00 84.56 100 VAL A N 1
ATOM 784 C CA . VAL A 1 100 ? 12.810 -6.276 -3.007 1.00 84.56 100 VAL A CA 1
ATOM 785 C C . VAL A 1 100 ? 12.179 -7.653 -3.241 1.00 84.56 100 VAL A C 1
ATOM 787 O O . VAL A 1 100 ? 11.919 -8.385 -2.287 1.00 84.56 100 VAL A O 1
ATOM 790 N N . PHE A 1 101 ? 11.885 -8.017 -4.493 1.00 84.19 101 PHE A N 1
ATOM 791 C CA . PHE A 1 101 ? 11.310 -9.321 -4.817 1.00 84.19 101 PHE A CA 1
ATOM 792 C C . PHE A 1 101 ? 12.335 -10.452 -4.898 1.00 84.19 101 PHE A C 1
ATOM 794 O O . PHE A 1 101 ? 11.895 -11.600 -4.873 1.00 84.19 101 PHE A O 1
ATOM 801 N N . ARG A 1 102 ? 13.641 -10.152 -4.957 1.00 86.88 102 ARG A N 1
ATOM 802 C CA . ARG A 1 102 ? 14.709 -11.164 -4.955 1.00 86.88 102 ARG A CA 1
ATOM 803 C C . ARG A 1 102 ? 14.838 -11.802 -3.571 1.00 86.88 102 ARG A C 1
ATOM 805 O O . ARG A 1 102 ? 14.726 -13.017 -3.451 1.00 86.88 102 ARG A O 1
ATOM 812 N N . ASP A 1 103 ? 14.899 -10.974 -2.523 1.00 91.12 103 ASP A N 1
ATOM 813 C CA . ASP A 1 103 ? 15.059 -11.453 -1.148 1.00 91.12 103 ASP A CA 1
ATOM 814 C C . ASP A 1 103 ? 13.769 -11.399 -0.311 1.00 91.12 103 ASP A C 1
ATOM 816 O O . ASP A 1 103 ? 13.152 -10.337 -0.130 1.00 91.12 103 ASP A O 1
ATOM 820 N N . PRO A 1 104 ? 13.373 -12.509 0.342 1.00 91.31 104 PRO A N 1
ATOM 821 C CA . PRO A 1 104 ? 12.179 -12.532 1.184 1.00 91.31 104 PRO A CA 1
ATOM 822 C C . PRO A 1 104 ? 12.311 -11.649 2.435 1.00 91.31 104 PRO A C 1
ATOM 824 O O . PRO A 1 104 ? 11.292 -11.199 2.975 1.00 91.31 104 PRO A O 1
ATOM 827 N N . ALA A 1 105 ? 13.535 -11.386 2.904 1.00 91.88 105 ALA A N 1
ATOM 828 C CA . ALA A 1 105 ? 13.811 -10.493 4.029 1.00 91.88 105 ALA A CA 1
ATOM 829 C C . ALA A 1 105 ? 13.492 -9.029 3.678 1.00 91.88 105 ALA A C 1
ATOM 831 O O . ALA A 1 105 ? 12.732 -8.373 4.400 1.00 91.88 105 ALA A O 1
ATOM 832 N N . LEU A 1 106 ? 13.958 -8.551 2.520 1.00 91.44 106 LEU A N 1
ATOM 833 C CA . LEU A 1 106 ? 13.651 -7.210 2.014 1.00 91.44 106 LEU A CA 1
ATOM 834 C C . LEU A 1 106 ? 12.145 -7.048 1.783 1.00 91.44 106 LEU A C 1
ATOM 836 O O . LEU A 1 106 ? 11.541 -6.062 2.213 1.00 91.44 106 LEU A O 1
ATOM 840 N N . LYS A 1 107 ? 11.484 -8.071 1.231 1.00 91.38 107 LYS A N 1
ATOM 841 C CA . LYS A 1 107 ? 10.021 -8.080 1.057 1.00 91.38 107 LYS A CA 1
ATOM 842 C C . LYS A 1 107 ? 9.244 -7.998 2.368 1.00 91.38 107 LYS A C 1
ATOM 844 O O . LYS A 1 107 ? 8.121 -7.484 2.403 1.00 91.38 107 LYS A O 1
ATOM 849 N N . ARG A 1 108 ? 9.781 -8.536 3.466 1.00 92.62 108 ARG A N 1
ATOM 850 C CA . ARG A 1 108 ? 9.198 -8.361 4.808 1.00 92.62 108 ARG A CA 1
ATOM 851 C C . ARG A 1 108 ? 9.388 -6.926 5.305 1.00 92.62 108 ARG A C 1
ATOM 853 O O . ARG A 1 108 ? 8.428 -6.378 5.850 1.00 92.62 108 ARG A O 1
ATOM 860 N N . LYS A 1 109 ? 10.554 -6.315 5.068 1.00 92.38 109 LYS A N 1
ATOM 861 C CA . LYS A 1 109 ? 10.852 -4.916 5.427 1.00 92.38 109 LYS A CA 1
ATOM 862 C C . LYS A 1 109 ? 9.922 -3.935 4.703 1.00 92.38 109 LYS A C 1
ATOM 864 O O . LYS A 1 109 ? 9.204 -3.199 5.373 1.00 92.38 109 LYS A O 1
ATOM 869 N N . ALA A 1 110 ? 9.805 -4.034 3.378 1.00 92.75 110 ALA A N 1
ATOM 870 C CA . ALA A 1 110 ? 8.931 -3.166 2.580 1.00 92.75 110 ALA A CA 1
ATOM 871 C C . ALA A 1 110 ? 7.446 -3.278 2.974 1.00 92.75 110 ALA A C 1
ATOM 873 O O . ALA A 1 110 ? 6.733 -2.281 3.072 1.00 92.75 110 ALA A O 1
ATOM 874 N N . ARG A 1 111 ? 6.959 -4.493 3.278 1.00 93.75 111 ARG A N 1
ATOM 875 C CA . ARG A 1 111 ? 5.594 -4.667 3.808 1.00 93.75 111 ARG A CA 1
ATOM 876 C C . ARG A 1 111 ? 5.419 -4.004 5.171 1.00 93.75 111 ARG A C 1
ATOM 878 O O . ARG A 1 111 ? 4.382 -3.387 5.408 1.00 93.75 111 ARG A O 1
ATOM 885 N N . ARG A 1 112 ? 6.395 -4.144 6.073 1.00 93.62 112 ARG A N 1
ATOM 886 C CA . ARG A 1 112 ? 6.342 -3.541 7.412 1.00 93.62 112 ARG A CA 1
ATOM 887 C C . ARG A 1 112 ? 6.278 -2.020 7.321 1.00 93.62 112 ARG A C 1
ATOM 889 O O . ARG A 1 112 ? 5.447 -1.431 8.000 1.00 93.62 112 ARG A O 1
ATOM 896 N N . GLU A 1 113 ? 7.075 -1.414 6.455 1.00 92.75 113 GLU A N 1
ATOM 897 C CA . GLU A 1 113 ? 7.054 0.031 6.238 1.00 92.75 113 GLU A CA 1
ATOM 898 C C . GLU A 1 113 ? 5.717 0.509 5.666 1.00 92.75 113 GLU A C 1
ATOM 900 O O . GLU A 1 113 ? 5.058 1.353 6.272 1.00 92.75 113 GLU A O 1
ATOM 905 N N . ALA A 1 114 ? 5.244 -0.111 4.578 1.00 93.50 114 ALA A N 1
ATOM 906 C CA . ALA A 1 114 ? 3.946 0.225 3.995 1.00 93.50 114 ALA A CA 1
ATOM 907 C C . ALA A 1 114 ? 2.815 0.096 5.028 1.00 93.50 114 ALA A C 1
ATOM 909 O O . ALA A 1 114 ? 1.913 0.927 5.083 1.00 93.50 114 ALA A O 1
ATOM 910 N N . LYS A 1 115 ? 2.878 -0.924 5.896 1.00 94.50 115 LYS A N 1
ATOM 911 C CA . LYS A 1 115 ? 1.921 -1.103 6.992 1.00 94.50 115 LYS A CA 1
ATOM 912 C C . LYS A 1 115 ? 1.936 0.090 7.952 1.00 94.50 115 LYS A C 1
ATOM 914 O O . LYS A 1 115 ? 0.864 0.601 8.257 1.00 94.50 115 LYS A O 1
ATOM 919 N N . VAL A 1 116 ? 3.110 0.504 8.431 1.00 93.88 116 VAL A N 1
ATOM 920 C CA . VAL A 1 116 ? 3.241 1.614 9.391 1.00 93.88 116 VAL A CA 1
ATOM 921 C C . VAL A 1 116 ? 2.662 2.896 8.794 1.00 93.88 116 VAL A C 1
ATOM 923 O O . VAL A 1 116 ? 1.798 3.514 9.411 1.00 93.88 116 VAL A O 1
ATOM 926 N N . LYS A 1 117 ? 3.014 3.216 7.544 1.00 93.12 117 LYS A N 1
ATOM 927 C CA . LYS A 1 117 ? 2.492 4.400 6.843 1.00 93.12 117 LYS A CA 1
ATOM 928 C C . LYS A 1 117 ? 0.976 4.350 6.633 1.00 93.12 117 LYS A C 1
ATOM 930 O O . LYS A 1 117 ? 0.293 5.359 6.811 1.00 93.12 117 LYS A O 1
ATOM 935 N N . PHE A 1 118 ? 0.417 3.186 6.295 1.00 93.94 118 PHE A N 1
ATOM 936 C CA . PHE A 1 118 ? -1.038 3.029 6.187 1.00 93.94 118 PHE A CA 1
ATOM 937 C C . PHE A 1 118 ? -1.745 3.192 7.540 1.00 93.94 118 PHE A C 1
ATOM 939 O O . PHE A 1 118 ? -2.804 3.815 7.594 1.00 93.94 118 PHE A O 1
ATOM 946 N N . GLU A 1 119 ? -1.177 2.668 8.630 1.00 93.12 119 GLU A N 1
ATOM 947 C CA . GLU A 1 119 ? -1.742 2.807 9.980 1.00 93.12 119 GLU A CA 1
ATOM 948 C C . GLU A 1 119 ? -1.672 4.258 10.482 1.00 93.12 119 GLU A C 1
ATOM 950 O O . GLU A 1 119 ? -2.644 4.747 11.059 1.00 93.12 119 GLU A O 1
ATOM 955 N N . GLU A 1 120 ? -0.573 4.970 10.221 1.00 92.50 120 GLU A N 1
ATOM 956 C CA . GLU A 1 120 ? -0.435 6.407 10.498 1.00 92.50 120 GLU A CA 1
ATOM 957 C C . GLU A 1 120 ? -1.497 7.216 9.754 1.00 92.50 120 GLU A C 1
ATOM 959 O O . GLU A 1 120 ? -2.238 7.984 10.370 1.00 92.50 120 GLU A O 1
ATOM 964 N N . ARG A 1 121 ? -1.643 6.994 8.441 1.00 92.12 121 ARG A N 1
ATOM 965 C CA . ARG A 1 121 ? -2.661 7.680 7.635 1.00 92.12 121 ARG A CA 1
ATOM 966 C C . ARG A 1 121 ? -4.079 7.377 8.113 1.00 92.12 121 ARG A C 1
ATOM 968 O O . ARG A 1 121 ? -4.880 8.303 8.209 1.00 92.12 121 ARG A O 1
ATOM 975 N N . TYR A 1 122 ? -4.388 6.132 8.471 1.00 92.31 122 TYR A N 1
ATOM 976 C CA . TYR A 1 122 ? -5.721 5.761 8.954 1.00 92.31 122 TYR A CA 1
ATOM 977 C C . TYR A 1 122 ? -6.101 6.495 10.247 1.00 92.31 122 TYR A C 1
ATOM 979 O O . TYR A 1 122 ? -7.229 6.973 10.371 1.00 92.31 122 TYR A O 1
ATOM 987 N N . LYS A 1 123 ? -5.154 6.661 11.181 1.00 90.19 123 LYS A N 1
ATOM 988 C CA . LYS A 1 123 ? -5.387 7.402 12.434 1.00 90.19 123 LYS A CA 1
ATOM 989 C C . LYS A 1 123 ? -5.752 8.869 12.200 1.00 90.19 123 LYS A C 1
ATOM 991 O O . LYS A 1 123 ? -6.501 9.426 12.990 1.00 90.19 123 LYS A O 1
ATOM 996 N N . THR A 1 124 ? -5.285 9.475 11.105 1.00 90.38 124 THR A N 1
ATOM 997 C CA . THR A 1 124 ? -5.650 10.859 10.747 1.00 90.38 124 THR A CA 1
ATOM 998 C C . THR A 1 124 ? -7.087 11.010 10.230 1.00 90.38 124 THR 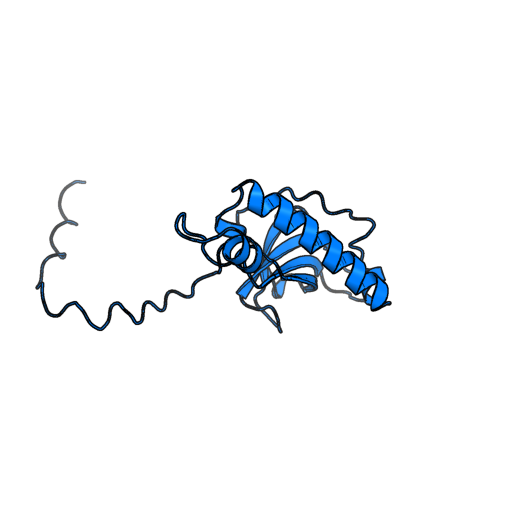A C 1
ATOM 1000 O O . THR A 1 124 ? -7.545 12.131 10.037 1.00 90.38 124 THR A O 1
ATOM 1003 N N . GLY A 1 125 ? -7.801 9.910 9.952 1.00 86.12 125 GLY A N 1
ATOM 1004 C CA . GLY A 1 125 ? -9.177 9.935 9.437 1.00 86.12 125 GLY A CA 1
ATOM 1005 C C . GLY A 1 125 ? -9.317 10.365 7.969 1.00 86.12 125 GLY A C 1
ATOM 1006 O O . GLY A 1 125 ? -10.437 10.476 7.463 1.00 86.12 125 GLY A O 1
ATOM 1007 N N . LYS A 1 126 ? -8.199 10.587 7.265 1.00 88.38 126 LYS A N 1
ATOM 1008 C CA . LYS A 1 126 ? -8.172 10.947 5.841 1.00 88.38 126 LYS A CA 1
ATOM 1009 C C . LYS A 1 126 ? -8.383 9.718 4.945 1.00 88.38 126 LYS A C 1
ATOM 1011 O O . LYS A 1 126 ? -8.178 8.578 5.355 1.00 88.38 126 LYS A O 1
ATOM 1016 N N . ASN A 1 127 ? -8.812 9.957 3.702 1.00 88.88 127 ASN A N 1
ATOM 1017 C CA . ASN A 1 127 ? -8.988 8.935 2.658 1.00 88.88 127 ASN A CA 1
ATOM 1018 C C . ASN A 1 127 ? -9.889 7.754 3.080 1.00 88.88 127 ASN A C 1
ATOM 1020 O O . ASN A 1 127 ? -9.554 6.592 2.843 1.00 88.88 127 ASN A O 1
ATOM 1024 N N . LYS A 1 128 ? -11.064 8.051 3.661 1.00 90.69 128 LYS A N 1
ATOM 1025 C CA . LYS A 1 128 ? -12.050 7.049 4.118 1.00 90.69 128 LYS A CA 1
ATOM 1026 C C . LYS A 1 128 ? -12.325 5.970 3.066 1.00 90.69 128 LYS A C 1
ATOM 1028 O O . LYS A 1 128 ? -12.267 4.785 3.383 1.00 90.69 128 LYS A O 1
ATOM 1033 N N . TRP A 1 129 ? -12.514 6.378 1.809 1.00 91.88 129 TRP A N 1
ATOM 1034 C CA . TRP A 1 129 ? -12.761 5.455 0.702 1.00 91.88 129 TRP A CA 1
ATOM 1035 C C . TRP A 1 129 ? -11.631 4.436 0.515 1.00 91.88 129 TRP A C 1
ATOM 1037 O O . TRP A 1 129 ? -11.907 3.274 0.251 1.00 91.88 129 TRP A O 1
ATOM 1047 N N . PHE A 1 130 ? -10.362 4.817 0.686 1.00 93.75 130 PHE A N 1
ATOM 1048 C CA . PHE A 1 130 ? -9.232 3.899 0.501 1.00 93.75 130 PHE A CA 1
ATOM 1049 C C . PHE A 1 130 ? -9.186 2.801 1.573 1.00 93.75 130 PHE A C 1
ATOM 1051 O O . PHE A 1 130 ? -8.881 1.651 1.262 1.00 93.75 130 PHE A O 1
ATOM 1058 N N . PHE A 1 131 ? -9.526 3.142 2.820 1.00 93.25 131 PHE A N 1
ATOM 1059 C CA . PHE A 1 131 ? -9.498 2.217 3.959 1.00 93.25 131 PHE A CA 1
ATOM 1060 C C . PHE A 1 131 ? -10.792 1.425 4.156 1.00 93.25 131 PHE A C 1
ATOM 1062 O O . PHE A 1 131 ? -10.808 0.463 4.923 1.00 93.25 131 PHE A O 1
ATOM 1069 N N . GLN A 1 132 ? -11.866 1.798 3.468 1.00 91.88 132 GLN A N 1
ATOM 1070 C CA . GLN A 1 132 ? -13.086 1.006 3.416 1.00 91.88 132 GLN A CA 1
ATOM 1071 C C . GLN A 1 132 ? -12.915 -0.172 2.457 1.00 91.88 132 GLN A C 1
ATOM 1073 O O . GLN A 1 132 ? -12.361 -0.035 1.358 1.00 91.88 132 GLN A O 1
ATOM 1078 N N . LEU A 1 133 ? -13.429 -1.331 2.870 1.00 90.06 133 LEU A N 1
ATOM 1079 C CA . LEU A 1 133 ? -13.566 -2.476 1.982 1.00 90.06 133 LEU A CA 1
ATOM 1080 C C . LEU A 1 133 ? -14.431 -2.068 0.781 1.00 90.06 133 LEU A C 1
ATOM 1082 O O . LEU A 1 133 ? -15.371 -1.291 0.924 1.00 90.06 133 LEU A O 1
ATOM 1086 N N . LEU A 1 134 ? -14.087 -2.559 -0.408 1.00 84.94 134 LEU A N 1
ATOM 1087 C CA . LEU A 1 134 ? -15.006 -2.495 -1.535 1.00 84.94 134 LEU A CA 1
ATOM 1088 C C . LEU A 1 134 ? -16.128 -3.499 -1.238 1.00 84.94 134 LEU A C 1
ATOM 1090 O O . LEU A 1 134 ? -15.940 -4.702 -1.416 1.00 84.94 134 LEU A O 1
ATOM 1094 N N . GLU A 1 135 ? -17.238 -3.027 -0.682 1.00 76.56 135 GLU A N 1
ATOM 1095 C CA . GLU A 1 135 ? -18.428 -3.859 -0.540 1.00 76.56 135 GLU A CA 1
ATOM 1096 C C . GLU A 1 135 ? -18.919 -4.187 -1.951 1.00 76.56 135 GLU A C 1
ATOM 1098 O O . GLU A 1 135 ? -19.185 -3.295 -2.758 1.00 76.56 135 GLU A O 1
ATOM 1103 N N . LYS A 1 136 ? -18.987 -5.483 -2.280 1.00 49.16 136 LYS A N 1
ATOM 1104 C CA . LYS A 1 136 ? -19.898 -5.904 -3.340 1.00 49.16 136 LYS A CA 1
ATOM 1105 C C . LYS A 1 136 ? -21.279 -5.539 -2.812 1.00 49.16 136 LYS A C 1
ATOM 1107 O O . LYS A 1 136 ? -21.607 -5.959 -1.706 1.00 49.16 136 LYS A O 1
ATOM 1112 N N . GLN A 1 137 ? -22.038 -4.752 -3.564 1.00 37.38 137 GLN A N 1
ATOM 1113 C CA . GLN A 1 137 ? -23.474 -4.581 -3.360 1.00 37.38 137 GLN A CA 1
ATOM 1114 C C . GLN A 1 137 ? -24.135 -5.958 -3.535 1.00 37.38 137 GLN A C 1
ATOM 1116 O O . GLN A 1 137 ? -24.637 -6.301 -4.595 1.00 37.38 137 GLN A O 1
ATOM 1121 N N . LEU A 1 138 ? -24.020 -6.810 -2.528 1.00 44.12 138 LEU A N 1
ATOM 1122 C CA . LEU A 1 138 ? -24.922 -7.916 -2.283 1.00 44.12 138 LEU A CA 1
ATOM 1123 C C . LEU A 1 138 ? -25.525 -7.591 -0.929 1.00 44.12 138 LEU A C 1
ATOM 1125 O O . LEU A 1 138 ? -25.187 -8.193 0.090 1.00 44.12 138 LEU A O 1
ATOM 1129 N N . ASN A 1 139 ? -26.394 -6.582 -0.938 1.00 38.22 139 ASN A N 1
ATOM 1130 C CA . ASN A 1 139 ? -27.394 -6.407 0.099 1.00 38.22 139 ASN A CA 1
ATOM 1131 C C . ASN A 1 139 ? -28.363 -7.590 -0.023 1.00 38.22 139 ASN A C 1
ATOM 1133 O O . ASN A 1 139 ? -29.478 -7.462 -0.508 1.00 38.22 139 ASN A O 1
ATOM 1137 N N . ALA A 1 140 ? -27.932 -8.772 0.416 1.00 42.00 140 ALA A N 1
ATOM 1138 C CA . ALA A 1 140 ? -28.816 -9.915 0.628 1.00 42.00 140 ALA A CA 1
ATOM 1139 C C . ALA A 1 140 ? -29.755 -9.693 1.835 1.00 42.00 140 ALA A C 1
ATOM 1141 O O . ALA A 1 140 ? -30.500 -10.587 2.216 1.00 42.00 140 ALA A O 1
ATOM 1142 N N . THR A 1 141 ? -29.727 -8.502 2.442 1.00 44.53 141 THR A N 1
ATOM 1143 C CA . THR A 1 141 ? -30.629 -8.073 3.514 1.00 44.53 141 THR A CA 1
ATOM 1144 C C . THR A 1 141 ? -31.776 -7.178 3.039 1.00 44.53 141 THR A C 1
ATOM 1146 O O . THR A 1 141 ? -32.653 -6.908 3.845 1.00 44.53 141 THR A O 1
ATOM 1149 N N . ASP A 1 142 ? -31.849 -6.805 1.754 1.00 35.66 142 ASP A N 1
ATOM 1150 C CA . ASP A 1 142 ? -33.049 -6.157 1.179 1.00 35.66 142 ASP A CA 1
ATOM 1151 C C . ASP A 1 142 ? -34.091 -7.174 0.665 1.00 35.66 142 ASP A C 1
ATOM 1153 O O . ASP A 1 142 ? -35.048 -6.810 -0.008 1.00 35.66 142 ASP A O 1
ATOM 1157 N N . CYS A 1 143 ? -33.937 -8.466 0.988 1.00 37.66 143 CYS A N 1
ATOM 1158 C CA . CYS A 1 143 ? -34.864 -9.526 0.570 1.00 37.66 143 CYS A CA 1
ATOM 115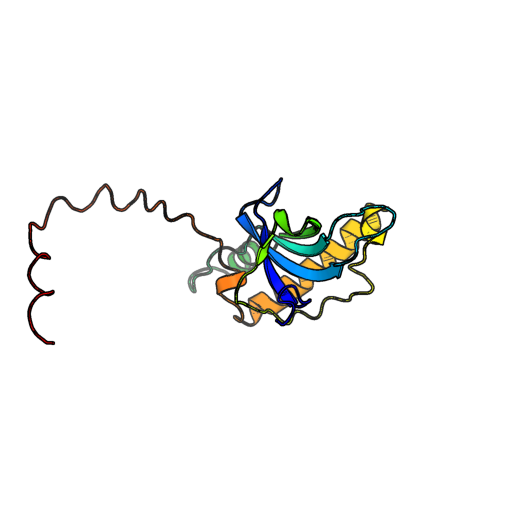9 C C . CYS A 1 143 ? -35.802 -10.033 1.682 1.00 37.66 143 CYS A C 1
ATOM 1161 O O . CYS A 1 143 ? -36.571 -10.956 1.437 1.00 37.66 143 CYS A O 1
ATOM 1163 N N . LEU A 1 144 ? -35.766 -9.469 2.899 1.00 41.94 144 LEU A N 1
ATOM 1164 C CA . LEU A 1 144 ? -36.570 -9.986 4.024 1.00 41.94 144 LEU A CA 1
ATOM 1165 C C . LEU A 1 144 ? -37.428 -8.955 4.777 1.00 41.94 144 LEU A C 1
ATOM 1167 O O . LEU A 1 144 ? -38.051 -9.330 5.765 1.00 41.94 144 LEU A O 1
ATOM 1171 N N . THR A 1 145 ? -37.543 -7.699 4.326 1.00 43.09 145 THR A N 1
ATOM 1172 C CA . THR A 1 145 ? -38.375 -6.699 5.041 1.00 43.09 145 THR A CA 1
ATOM 1173 C C . THR A 1 145 ? -39.213 -5.758 4.171 1.00 43.09 145 THR A C 1
ATOM 1175 O O . THR A 1 145 ? -39.613 -4.701 4.644 1.00 43.09 145 THR A O 1
ATOM 1178 N N . THR A 1 146 ? -39.563 -6.127 2.938 1.00 41.53 146 THR A N 1
ATOM 1179 C CA . THR A 1 146 ? -40.558 -5.370 2.148 1.00 41.53 146 THR A CA 1
ATOM 1180 C C . THR A 1 146 ? -41.621 -6.278 1.530 1.00 41.53 146 THR A C 1
ATOM 1182 O O . THR A 1 146 ? -41.876 -6.272 0.333 1.00 41.53 146 THR A O 1
ATOM 1185 N N . HIS A 1 147 ? -42.320 -7.027 2.385 1.00 42.97 147 HIS A N 1
ATOM 1186 C CA . HIS A 1 147 ? -43.773 -7.112 2.232 1.00 42.97 147 HIS A CA 1
ATOM 1187 C C . HIS A 1 147 ? -44.361 -5.838 2.854 1.00 42.97 147 HIS A C 1
ATOM 1189 O O . HIS A 1 147 ? -44.569 -5.805 4.061 1.00 42.97 147 HIS A O 1
ATOM 1195 N N . CYS A 1 148 ? -44.489 -4.775 2.050 1.00 40.25 148 CYS A N 1
ATOM 1196 C CA . CYS A 1 148 ? -45.431 -3.646 2.172 1.00 40.25 148 CYS A CA 1
ATOM 1197 C C . CYS A 1 148 ? -44.948 -2.459 1.319 1.00 40.25 148 CYS A C 1
ATOM 1199 O O . CYS A 1 148 ? -43.758 -2.160 1.301 1.00 40.25 148 CYS A O 1
ATOM 1201 N N . CYS A 1 149 ? -45.897 -1.781 0.666 1.00 34.72 149 CYS A N 1
ATOM 1202 C CA . CYS A 1 149 ? -45.754 -0.738 -0.364 1.00 34.72 149 CYS A CA 1
ATOM 1203 C C . CYS A 1 149 ? -45.227 -1.279 -1.708 1.00 34.72 149 CYS A C 1
ATOM 1205 O O . CYS A 1 149 ? -44.031 -1.365 -1.943 1.00 34.72 149 CYS A O 1
ATOM 1207 N N . GLY A 1 150 ? -46.073 -1.740 -2.629 1.00 31.56 150 GLY A N 1
ATOM 1208 C CA . GLY A 1 150 ? -47.292 -1.058 -3.064 1.00 31.56 150 GLY A CA 1
ATOM 1209 C C . GLY A 1 150 ? -46.900 0.075 -4.011 1.00 31.56 150 GLY A C 1
ATOM 1210 O O . GLY A 1 150 ? -46.316 1.064 -3.594 1.00 31.56 150 GLY A O 1
ATOM 1211 N N . TRP A 1 151 ? -47.156 -0.168 -5.293 1.00 37.41 151 TRP A N 1
ATOM 1212 C CA . TRP A 1 151 ? -47.161 0.755 -6.424 1.00 37.41 151 TRP A CA 1
ATOM 1213 C C . TRP A 1 151 ? -47.157 2.256 -6.088 1.00 37.41 151 TRP A C 1
ATOM 1215 O O . TRP A 1 151 ? -48.196 2.778 -5.717 1.00 37.41 151 TRP A O 1
ATOM 1225 N N . GLU A 1 152 ? -46.051 2.961 -6.343 1.00 38.66 152 GLU A N 1
ATOM 1226 C CA . GLU A 1 152 ? -46.071 4.375 -6.764 1.00 38.66 152 GLU A CA 1
ATOM 1227 C C . GLU A 1 152 ? -44.656 4.864 -7.083 1.00 38.66 152 GLU A C 1
ATOM 1229 O O . GLU A 1 152 ? -43.945 5.341 -6.210 1.00 38.66 152 GLU A O 1
ATOM 1234 N N . LEU A 1 153 ? -44.213 4.720 -8.339 1.00 35.38 153 LEU A N 1
ATOM 1235 C CA . LEU A 1 153 ? -43.073 5.484 -8.885 1.00 35.38 153 LEU A CA 1
ATOM 1236 C C . LEU A 1 153 ? -43.004 5.413 -10.424 1.00 35.38 153 LEU A C 1
ATOM 1238 O O . LEU A 1 153 ? -41.938 5.325 -11.021 1.00 35.38 153 LEU A O 1
ATOM 1242 N N . TYR A 1 154 ? -44.165 5.490 -11.081 1.00 37.62 154 TYR A N 1
ATOM 1243 C CA . TYR A 1 154 ? -44.289 5.718 -12.529 1.00 37.62 154 TYR A CA 1
ATOM 1244 C C . TYR A 1 154 ? -45.222 6.913 -12.791 1.00 37.62 154 TYR A C 1
ATOM 1246 O O . TYR A 1 154 ? -46.216 6.801 -13.499 1.00 37.62 154 TYR A O 1
ATOM 1254 N N . LYS A 1 155 ? -44.959 8.066 -12.156 1.00 37.78 155 LYS A N 1
ATOM 1255 C CA . LYS A 1 155 ? -45.740 9.298 -12.402 1.00 37.78 155 LYS A CA 1
ATOM 1256 C C . LYS A 1 155 ? -44.999 10.635 -12.249 1.00 37.78 155 LYS A C 1
ATOM 1258 O O . LYS A 1 155 ? -45.644 11.671 -12.297 1.00 37.78 155 LYS A O 1
ATOM 1263 N N . VAL A 1 156 ? -43.666 10.661 -12.128 1.00 41.59 156 VAL A N 1
ATOM 1264 C CA . VAL A 1 156 ? -42.907 11.927 -11.940 1.00 41.59 156 VAL A CA 1
ATOM 1265 C C . VAL A 1 156 ? -41.815 12.115 -13.001 1.00 41.59 156 VAL A C 1
ATOM 1267 O O . VAL A 1 156 ? -40.705 12.536 -12.703 1.00 41.59 156 VAL A O 1
ATOM 1270 N N . LEU A 1 157 ? -42.096 11.762 -14.260 1.00 37.75 157 LEU A N 1
ATOM 1271 C CA . LEU A 1 157 ? -41.141 11.954 -15.366 1.00 37.75 157 LEU A CA 1
ATOM 1272 C C . LEU A 1 157 ? -41.775 12.445 -16.678 1.00 37.75 157 LEU A C 1
ATOM 1274 O O . LEU A 1 157 ? -41.151 12.351 -17.727 1.00 37.75 157 LEU A O 1
ATOM 1278 N N . VAL A 1 158 ? -42.983 13.021 -16.621 1.00 47.97 158 VAL A N 1
ATOM 1279 C CA . VAL A 1 158 ? -43.568 13.791 -17.735 1.00 47.97 158 VAL A CA 1
ATOM 1280 C C . VAL A 1 158 ? -44.327 14.998 -17.180 1.00 47.97 158 VAL A C 1
ATOM 1282 O O . VAL A 1 158 ? -45.546 15.016 -17.180 1.00 47.97 158 VAL A O 1
ATOM 1285 N N . THR A 1 159 ? -43.601 15.990 -16.666 1.00 42.31 159 THR A N 1
ATOM 1286 C CA . THR A 1 159 ? -44.038 17.397 -16.584 1.00 42.31 159 THR A CA 1
ATOM 1287 C C . THR A 1 159 ? -42.829 18.249 -16.191 1.00 42.31 159 THR A C 1
ATOM 1289 O O . THR A 1 159 ? -42.237 18.007 -15.143 1.00 42.31 159 THR A O 1
ATOM 1292 N N . HIS A 1 160 ? -42.515 19.252 -17.019 1.00 40.09 160 HIS A N 1
ATOM 1293 C CA . HIS A 1 160 ? -41.453 20.267 -16.892 1.00 40.09 160 HIS A CA 1
ATOM 1294 C C . HIS A 1 160 ? -40.051 19.924 -17.430 1.00 40.09 160 HIS A C 1
ATOM 1296 O O . HIS A 1 160 ? -39.066 19.948 -16.694 1.00 40.09 160 HIS A O 1
ATOM 1302 N N . LYS A 1 161 ? -39.930 19.750 -18.747 1.00 39.84 161 LYS A N 1
ATOM 1303 C CA . LYS A 1 161 ? -39.485 20.809 -19.679 1.00 39.84 161 LYS A CA 1
ATOM 1304 C C . LYS A 1 161 ? -39.504 20.299 -21.113 1.00 39.84 161 LYS A C 1
ATOM 1306 O O . LYS A 1 161 ? -39.136 19.124 -21.308 1.00 39.84 161 LYS A O 1
#

Secondary structure (DSSP, 8-state):
------TTEEEEE-SSTTTT-EEEEEEEESS-BTTB-S-EEEEEEEEEPPPP--TTS-HHHHHHHS--EEEEEEEEGGGEEEEEEE------TTTS-SGGGT-HHHHHHHHHHHHHHHHHHHHTT--HHHHS-------TTTTSS--------SSSSSS--